Protein AF-A0A6N4XQN4-F1 (afdb_monomer_lite)

Radius of gyration: 14.34 Å; chains: 1; bounding box: 27×32×39 Å

pLDDT: mean 82.56, std 16.12, range [44.22, 98.0]

Sequence (93 aa):
MSFYYGQIHQNGVVNLKQNELLTLNRLLWSIFQDSTLYPGAEAIRNFMQDFVNYNYKFSKGAVQFPMNADLPMDLIQKIVKFRIGEIEQNKKS

Organism: NCBI:txid2675058

Secondary structure (DSSP, 8-state):
-HHHHHHHHHSS---HHHHHHHHHHHHHHHHHHHSEE---HHHHHHTHHHHHHTT-EE-SS-EE--TTS---HHHHHHHHHHHHHHHHHTT--

Foldseek 3Di:
DVVVVVVVVVPPDQDLVNVLVVLVVVQVVCCVPQVKGFLAQVLCVVCVVVCVVVVWDDDNGMTHD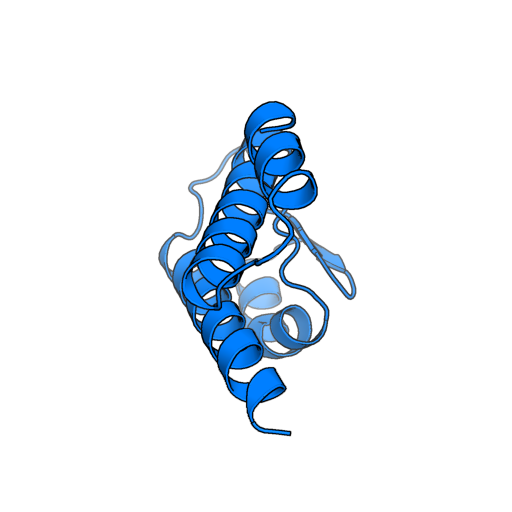DPPDDDPVVSSVVSSVVSSVVSVVVVVD

Structure (mmCIF, N/CA/C/O backbone):
data_AF-A0A6N4XQN4-F1
#
_entry.id   AF-A0A6N4XQN4-F1
#
loop_
_atom_site.group_PDB
_atom_site.id
_atom_site.type_symbol
_atom_site.label_atom_id
_atom_site.label_alt_id
_atom_site.label_comp_id
_atom_site.label_asym_id
_atom_site.label_entity_id
_atom_site.label_seq_id
_atom_site.pdbx_PDB_ins_code
_atom_site.Cartn_x
_atom_site.Cartn_y
_atom_site.Cartn_z
_atom_site.occupancy
_atom_site.B_iso_or_equiv
_atom_site.auth_seq_id
_atom_site.auth_comp_id
_atom_site.auth_asym_id
_atom_site.auth_atom_id
_atom_site.pdbx_PDB_model_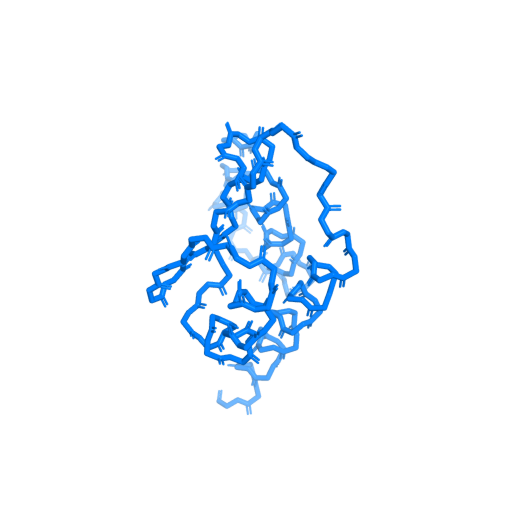num
ATOM 1 N N . MET A 1 1 ? -8.826 18.816 0.012 1.00 50.81 1 MET A N 1
ATOM 2 C CA . M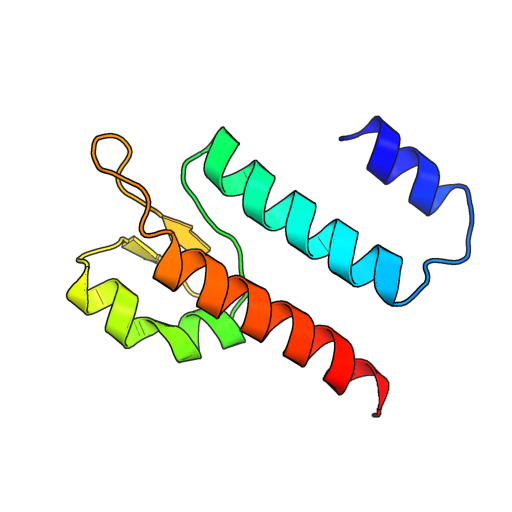ET A 1 1 ? -8.281 17.898 1.040 1.00 50.81 1 MET A CA 1
ATOM 3 C C . MET A 1 1 ? -7.935 18.593 2.355 1.00 50.81 1 MET A C 1
ATOM 5 O O . MET A 1 1 ? -8.473 18.166 3.363 1.00 50.81 1 MET A O 1
ATOM 9 N N . SER A 1 2 ? -7.146 19.683 2.360 1.00 48.19 2 SER A N 1
ATOM 10 C CA . SER A 1 2 ? -6.911 20.496 3.579 1.00 48.19 2 SER A CA 1
ATOM 11 C C . SER A 1 2 ? -8.222 21.002 4.211 1.00 48.19 2 SER A C 1
ATOM 13 O O . SER A 1 2 ? -8.386 20.989 5.422 1.00 48.19 2 SER A O 1
ATOM 15 N N . PHE A 1 3 ? -9.225 21.306 3.379 1.00 50.69 3 PHE A N 1
ATOM 16 C CA . PHE A 1 3 ? -10.575 21.671 3.823 1.00 50.69 3 PHE A CA 1
ATOM 17 C C . PHE A 1 3 ? -11.350 20.517 4.495 1.00 50.69 3 PHE A C 1
ATOM 19 O O . PHE A 1 3 ? -11.964 20.719 5.534 1.00 50.69 3 PHE A O 1
ATOM 26 N N . TYR A 1 4 ? -11.291 19.294 3.950 1.00 53.28 4 TYR A N 1
ATOM 27 C CA . TYR A 1 4 ? -11.973 18.116 4.518 1.00 53.28 4 TYR A CA 1
ATOM 28 C C . TYR A 1 4 ? -11.292 17.632 5.807 1.00 53.28 4 TYR A C 1
ATOM 30 O O . TYR A 1 4 ? -11.973 17.303 6.773 1.00 53.28 4 TYR A O 1
ATOM 38 N N . TYR A 1 5 ? -9.953 17.659 5.846 1.00 55.06 5 TYR A N 1
ATOM 39 C CA . TYR A 1 5 ? -9.177 17.427 7.067 1.00 55.06 5 TYR A CA 1
ATOM 40 C C . TYR A 1 5 ? -9.437 18.526 8.116 1.00 55.06 5 TYR A C 1
ATOM 42 O O . TYR A 1 5 ? -9.620 18.230 9.288 1.00 55.06 5 TYR A O 1
ATOM 50 N N . GLY A 1 6 ? -9.544 19.795 7.716 1.00 53.19 6 GLY A N 1
ATOM 51 C CA . GLY A 1 6 ? -9.889 20.888 8.631 1.00 53.19 6 GLY A CA 1
ATOM 52 C C . GLY A 1 6 ? -11.274 20.733 9.276 1.00 53.19 6 GLY A C 1
ATOM 53 O O . GLY A 1 6 ? -11.423 20.982 10.467 1.00 53.19 6 GLY A O 1
ATOM 54 N N . GLN A 1 7 ? -12.271 20.254 8.524 1.00 52.88 7 GLN A N 1
ATOM 55 C CA . GLN A 1 7 ? -13.641 20.043 9.017 1.00 52.88 7 GLN A CA 1
ATOM 56 C C . GLN A 1 7 ? -13.764 18.888 10.031 1.00 52.88 7 GLN A C 1
ATOM 58 O O . GLN A 1 7 ? -14.550 18.987 10.971 1.00 52.88 7 GLN A O 1
ATOM 63 N N . ILE A 1 8 ? -12.985 17.805 9.893 1.00 52.84 8 ILE A N 1
ATOM 64 C CA . ILE A 1 8 ? -13.017 16.681 10.855 1.00 52.84 8 ILE A CA 1
ATOM 65 C C . ILE A 1 8 ? -12.392 17.045 12.208 1.00 52.84 8 ILE A C 1
ATOM 67 O O . ILE A 1 8 ? -12.865 16.575 13.239 1.00 52.84 8 ILE A O 1
ATOM 71 N N . HIS A 1 9 ? -11.374 17.912 12.226 1.00 49.88 9 HIS A N 1
ATOM 72 C CA . HIS A 1 9 ? -10.738 18.357 13.470 1.00 49.88 9 HIS A CA 1
ATOM 73 C C . HIS A 1 9 ? -11.577 19.404 14.222 1.00 49.88 9 HIS A C 1
ATOM 75 O O . HIS A 1 9 ? -11.467 19.494 15.441 1.00 49.88 9 HIS A O 1
ATOM 81 N N . GLN A 1 10 ? -12.444 20.153 13.530 1.00 50.69 10 GLN A N 1
ATOM 82 C CA . GLN A 1 10 ? -13.347 21.124 14.162 1.00 50.69 10 GLN A CA 1
ATOM 83 C C . GLN A 1 10 ? -14.585 20.481 14.812 1.00 50.69 10 GLN A C 1
ATOM 85 O O . GLN A 1 10 ? -15.162 21.074 15.717 1.00 50.69 10 GLN A O 1
ATOM 90 N N . ASN A 1 11 ? -14.965 19.263 14.405 1.00 50.16 11 ASN A N 1
ATOM 91 C CA . ASN A 1 11 ? -16.227 18.629 14.811 1.00 50.16 11 ASN A CA 1
ATOM 92 C C . ASN A 1 11 ? -16.092 17.455 15.801 1.00 50.16 11 ASN A C 1
ATOM 94 O O . ASN A 1 11 ? -17.063 16.734 16.001 1.00 50.16 11 ASN A O 1
ATOM 98 N N . GLY A 1 12 ? -14.926 17.262 16.433 1.00 54.59 12 GLY A N 1
ATOM 99 C CA . GLY A 1 12 ? -14.728 16.530 17.703 1.00 54.59 12 GLY A CA 1
ATOM 100 C C . GLY A 1 12 ? -15.108 15.039 17.806 1.00 54.59 12 GLY A C 1
ATOM 101 O O . GLY A 1 12 ? -14.659 14.376 18.736 1.00 54.59 12 GLY A O 1
ATOM 102 N N . VAL A 1 13 ? -15.889 14.475 16.883 1.00 54.75 13 VAL A N 1
ATOM 103 C CA . VAL A 1 13 ? -16.378 13.091 16.927 1.00 54.75 13 VAL A CA 1
ATOM 104 C C . VAL A 1 13 ? -16.154 12.456 15.562 1.00 54.75 13 VAL A C 1
ATOM 106 O O . VAL A 1 13 ? -16.967 12.596 14.651 1.00 54.75 13 VAL A O 1
ATOM 109 N N . VAL A 1 14 ? -15.032 11.753 15.409 1.00 59.91 14 VAL A N 1
ATOM 110 C CA . VAL A 1 14 ? -14.753 10.995 14.185 1.00 59.91 14 VAL A CA 1
ATOM 111 C C . VAL A 1 14 ? -15.312 9.581 14.336 1.00 59.91 14 VAL A C 1
ATOM 113 O O . VAL A 1 14 ? -14.857 8.803 15.173 1.00 59.91 14 VAL A O 1
ATOM 116 N N . ASN A 1 15 ? -16.323 9.240 13.536 1.00 66.00 15 ASN A N 1
ATOM 117 C CA . ASN A 1 15 ? -16.926 7.904 13.526 1.00 66.00 15 ASN A CA 1
ATOM 118 C C . ASN A 1 15 ? -16.037 6.899 12.755 1.00 66.00 15 ASN A C 1
ATOM 120 O O . ASN A 1 15 ? -15.298 7.262 11.844 1.00 66.00 15 ASN A O 1
ATOM 124 N N . LEU A 1 16 ? -16.153 5.609 13.079 1.00 60.34 16 LEU A N 1
ATOM 125 C CA . LEU A 1 16 ? -15.521 4.463 12.410 1.00 60.34 16 LEU A CA 1
ATOM 126 C C . LEU A 1 16 ? -15.527 4.565 10.880 1.00 60.34 16 LEU A C 1
ATOM 128 O O . LEU A 1 16 ? -14.463 4.528 10.263 1.00 60.34 16 LEU A O 1
ATOM 132 N N . LYS A 1 17 ? -16.711 4.795 10.304 1.00 69.69 17 LYS A N 1
ATOM 133 C CA . LYS A 1 17 ? -16.899 4.915 8.852 1.00 69.69 17 LYS A CA 1
ATOM 134 C C . LYS A 1 17 ? -16.159 6.124 8.271 1.00 69.69 17 LYS A C 1
ATOM 136 O O . LYS A 1 17 ? -15.723 6.097 7.127 1.00 69.69 17 LYS A O 1
ATOM 141 N N . GLN A 1 18 ? -15.987 7.188 9.057 1.00 71.56 18 GLN A N 1
ATOM 142 C CA . GLN A 1 18 ? -15.241 8.379 8.646 1.00 71.56 18 GLN A CA 1
ATOM 143 C C . GLN A 1 18 ? -13.728 8.134 8.687 1.00 71.56 18 GLN A C 1
ATOM 145 O O . GLN A 1 18 ? -13.032 8.580 7.781 1.00 71.56 18 GLN A O 1
ATOM 150 N N . ASN A 1 19 ? -13.218 7.376 9.665 1.00 71.81 19 ASN A N 1
ATOM 151 C CA . ASN A 1 19 ? -11.803 6.978 9.718 1.00 71.81 19 ASN A CA 1
ATOM 152 C C . ASN A 1 19 ? -11.410 6.061 8.547 1.00 71.81 19 ASN A C 1
ATOM 154 O O . ASN A 1 19 ? -10.326 6.208 7.977 1.00 71.81 19 ASN A O 1
ATOM 158 N N . GLU A 1 20 ? -12.298 5.145 8.158 1.00 76.25 20 GLU A N 1
ATOM 159 C CA . GLU A 1 20 ? -12.118 4.286 6.982 1.00 76.25 20 GLU A CA 1
ATOM 160 C C . GLU A 1 20 ? -12.079 5.119 5.698 1.00 76.25 20 GLU A C 1
ATOM 162 O O . GLU A 1 20 ? -11.091 5.067 4.967 1.00 76.25 20 GLU A O 1
ATOM 167 N N . LEU A 1 21 ? -13.089 5.968 5.467 1.00 76.81 21 LEU A N 1
ATOM 168 C CA . LEU A 1 21 ? -13.141 6.862 4.304 1.00 76.81 21 LEU A CA 1
ATOM 169 C C . LEU A 1 21 ? -11.940 7.813 4.238 1.00 76.81 21 LEU A C 1
ATOM 171 O O . LEU A 1 21 ? -11.398 8.055 3.161 1.00 76.81 21 LEU A O 1
ATOM 175 N N . LEU A 1 22 ? -11.490 8.332 5.380 1.00 79.81 22 LEU A N 1
ATOM 176 C CA . LEU A 1 22 ? -10.310 9.188 5.450 1.00 79.81 22 LEU A CA 1
ATOM 177 C C . LEU A 1 22 ? -9.042 8.431 5.045 1.00 79.81 22 LEU A C 1
ATOM 179 O O . LEU A 1 22 ? -8.235 8.947 4.271 1.00 79.81 22 LEU A O 1
ATOM 183 N N . THR A 1 23 ? -8.887 7.199 5.530 1.00 80.56 23 THR A N 1
ATOM 184 C CA . THR A 1 23 ? -7.755 6.338 5.169 1.00 80.56 23 THR A CA 1
ATOM 185 C C . THR A 1 23 ? -7.764 6.027 3.677 1.00 80.56 23 THR A C 1
ATOM 187 O O . THR A 1 23 ? -6.740 6.188 3.017 1.00 80.56 23 THR A O 1
ATOM 190 N N . LEU A 1 24 ? -8.923 5.662 3.125 1.00 81.12 24 LEU A N 1
ATOM 191 C CA . LEU A 1 24 ? -9.100 5.417 1.694 1.00 81.12 24 LEU A CA 1
ATOM 192 C C . LEU A 1 24 ? -8.710 6.628 0.851 1.00 81.12 24 LEU A C 1
ATOM 194 O O . LEU A 1 24 ? -7.888 6.516 -0.056 1.00 81.12 24 LEU A O 1
ATOM 198 N N . ASN A 1 25 ? -9.254 7.795 1.190 1.00 82.31 25 ASN A N 1
ATOM 199 C CA . ASN A 1 25 ? -8.993 9.025 0.453 1.00 82.31 25 ASN A CA 1
ATOM 200 C C . ASN A 1 25 ? -7.516 9.423 0.518 1.00 82.31 25 ASN A C 1
ATOM 202 O O . ASN A 1 25 ? -6.969 9.891 -0.478 1.00 82.31 25 ASN A O 1
ATOM 206 N N . ARG A 1 26 ? -6.847 9.202 1.656 1.00 83.38 26 ARG A N 1
ATOM 207 C CA . ARG A 1 26 ? -5.411 9.468 1.798 1.00 83.38 26 ARG A CA 1
ATOM 208 C C . ARG A 1 26 ? -4.566 8.554 0.909 1.00 83.38 26 ARG A C 1
ATOM 210 O O . ARG A 1 26 ? -3.647 9.039 0.259 1.00 83.38 26 ARG A O 1
ATOM 217 N N . LEU A 1 27 ? -4.880 7.260 0.883 1.00 84.69 27 LEU A N 1
ATOM 218 C CA . LEU A 1 27 ? -4.174 6.260 0.078 1.00 84.69 27 LEU A CA 1
ATOM 219 C C . LEU A 1 27 ? -4.363 6.485 -1.429 1.00 84.69 27 LEU A C 1
ATOM 221 O O . LEU A 1 27 ? -3.407 6.405 -2.192 1.00 84.69 27 LEU A O 1
ATOM 225 N N . LEU A 1 28 ? -5.587 6.802 -1.858 1.00 83.88 28 LEU A N 1
ATOM 226 C CA . LEU A 1 28 ? -5.881 7.101 -3.261 1.00 83.88 28 LEU A CA 1
ATOM 227 C C . LEU A 1 28 ? -5.211 8.399 -3.717 1.00 83.88 28 LEU A C 1
ATOM 229 O O . LEU A 1 28 ? -4.666 8.468 -4.817 1.00 83.88 28 LEU A O 1
ATOM 233 N N . TRP A 1 29 ? -5.228 9.427 -2.867 1.00 83.69 29 TRP A N 1
ATOM 234 C CA . TRP A 1 29 ? -4.641 10.716 -3.210 1.00 83.69 29 TRP A CA 1
ATOM 235 C C . TRP A 1 29 ? -3.120 10.662 -3.333 1.00 83.69 29 TRP A C 1
ATOM 237 O O . TRP A 1 29 ? -2.569 11.328 -4.204 1.00 83.69 29 TRP A O 1
ATOM 247 N N . SER A 1 30 ? -2.443 9.852 -2.515 1.00 86.69 30 SER A N 1
ATOM 248 C CA . SER A 1 30 ? -0.994 9.706 -2.635 1.00 86.69 30 SER A CA 1
ATOM 249 C C . SER A 1 30 ? -0.605 9.074 -3.972 1.00 86.69 30 SER A C 1
ATOM 251 O 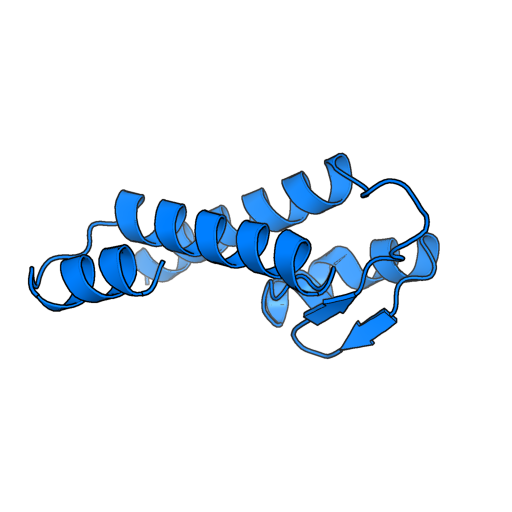O . SER A 1 30 ? 0.229 9.623 -4.681 1.00 86.69 30 SER A O 1
ATOM 253 N N . ILE A 1 31 ? -1.314 8.025 -4.407 1.00 86.31 31 ILE A N 1
ATOM 254 C CA . ILE A 1 31 ? -1.094 7.431 -5.735 1.00 86.31 31 ILE A CA 1
ATOM 255 C C . ILE A 1 31 ? -1.279 8.481 -6.841 1.00 86.31 31 ILE A C 1
ATOM 257 O O . ILE A 1 31 ? -0.468 8.548 -7.760 1.00 86.31 31 ILE A O 1
ATOM 261 N N . PHE A 1 32 ? -2.307 9.328 -6.742 1.00 87.06 32 PHE A N 1
ATOM 262 C CA . PHE A 1 32 ? -2.520 10.405 -7.712 1.00 87.06 32 PHE A CA 1
ATOM 263 C C . PHE A 1 32 ? -1.392 11.451 -7.708 1.00 87.06 32 PHE A C 1
ATOM 265 O O . PHE A 1 32 ? -1.037 11.963 -8.766 1.00 87.06 32 PHE A O 1
ATOM 272 N N . GLN A 1 33 ? -0.832 11.783 -6.541 1.00 88.56 33 GLN A N 1
ATOM 273 C CA . GLN A 1 33 ? 0.179 12.832 -6.416 1.00 88.56 33 GLN A CA 1
ATOM 274 C C . GLN A 1 33 ? 1.575 12.382 -6.866 1.00 88.56 33 GLN A C 1
ATOM 276 O O . GLN A 1 33 ? 2.238 13.110 -7.602 1.00 88.56 33 GLN A O 1
ATOM 281 N N . ASP A 1 34 ? 2.050 11.234 -6.381 1.00 88.44 34 ASP A N 1
ATOM 282 C CA . ASP A 1 34 ? 3.448 10.804 -6.532 1.00 88.44 34 ASP A CA 1
ATOM 283 C C . ASP A 1 34 ? 3.588 9.330 -6.948 1.00 88.44 34 ASP A C 1
ATOM 285 O O . ASP A 1 34 ? 4.686 8.765 -6.888 1.00 88.44 34 ASP A O 1
ATOM 289 N N . SER A 1 35 ? 2.482 8.693 -7.362 1.00 90.94 35 SER A N 1
ATOM 290 C CA . SER A 1 35 ? 2.415 7.252 -7.650 1.00 90.94 35 SER A CA 1
ATOM 291 C C . SER A 1 35 ? 2.909 6.380 -6.490 1.00 90.94 35 SER A C 1
ATOM 293 O O . SER A 1 35 ? 3.306 5.236 -6.700 1.00 90.94 35 SER A O 1
ATOM 295 N N . THR A 1 36 ? 2.878 6.887 -5.255 1.00 94.38 36 THR A N 1
ATOM 296 C CA . THR A 1 36 ? 3.300 6.160 -4.057 1.00 94.38 36 THR A CA 1
ATOM 297 C C . THR A 1 36 ? 2.101 5.909 -3.161 1.00 94.38 36 THR A C 1
ATOM 299 O O . THR A 1 36 ? 1.289 6.787 -2.876 1.00 94.38 36 THR A O 1
ATOM 302 N N . LEU A 1 37 ? 1.974 4.677 -2.690 1.00 94.50 37 LEU A N 1
ATOM 303 C CA . LEU A 1 37 ? 0.988 4.282 -1.699 1.00 94.50 37 LEU A CA 1
ATOM 304 C C . LEU A 1 37 ? 1.669 4.154 -0.340 1.00 94.50 37 LEU A C 1
ATOM 306 O O . LEU A 1 37 ? 2.729 3.539 -0.226 1.00 94.50 37 LEU A O 1
ATOM 310 N N . TYR A 1 38 ? 1.021 4.678 0.700 1.00 94.62 38 TYR A N 1
ATOM 311 C CA . TYR A 1 38 ? 1.521 4.651 2.078 1.00 94.62 38 TYR A CA 1
ATOM 312 C C . TYR A 1 38 ? 0.630 3.780 2.973 1.00 94.62 38 TYR A C 1
ATOM 314 O O . TYR A 1 38 ? -0.084 4.307 3.832 1.00 94.62 38 TYR A O 1
ATOM 322 N N . PRO A 1 39 ? 0.616 2.447 2.787 1.00 93.38 39 PRO A N 1
ATOM 323 C CA . PRO A 1 39 ? -0.324 1.587 3.485 1.00 93.38 39 PRO A CA 1
ATOM 324 C C . PRO A 1 39 ? 0.152 1.247 4.904 1.00 93.38 39 PRO A C 1
ATOM 326 O O . PRO A 1 39 ? -0.576 0.617 5.648 1.00 93.38 39 PRO A O 1
ATOM 329 N N . GLY A 1 40 ? 1.348 1.661 5.327 1.00 93.69 40 GLY A N 1
ATOM 330 C CA . GLY A 1 40 ? 1.876 1.322 6.650 1.00 93.69 40 GLY A CA 1
ATOM 331 C C . GLY A 1 40 ? 2.523 -0.066 6.711 1.00 93.69 40 GLY A C 1
ATOM 332 O O . GLY A 1 40 ? 2.475 -0.851 5.766 1.00 93.69 40 GLY A O 1
ATOM 333 N N . ALA A 1 41 ? 3.197 -0.342 7.828 1.00 95.38 41 ALA A N 1
ATOM 334 C CA . ALA A 1 41 ? 4.199 -1.406 7.896 1.00 95.38 41 ALA A CA 1
ATOM 335 C C . ALA A 1 41 ? 3.649 -2.834 7.821 1.00 95.38 41 ALA A C 1
ATOM 337 O O . ALA A 1 41 ? 4.288 -3.700 7.223 1.00 95.38 41 ALA A O 1
ATOM 338 N N . GLU A 1 42 ? 2.481 -3.083 8.409 1.00 95.75 42 GLU A N 1
ATOM 339 C CA . GLU A 1 42 ? 1.820 -4.392 8.362 1.00 95.75 42 GLU A CA 1
ATOM 340 C C . GLU A 1 42 ? 1.407 -4.746 6.933 1.00 95.75 42 GLU A C 1
ATOM 342 O O . GLU A 1 42 ? 1.728 -5.825 6.436 1.00 95.75 42 GLU A O 1
ATOM 347 N N . ALA A 1 43 ? 0.778 -3.805 6.225 1.00 96.31 43 ALA A N 1
ATOM 348 C CA . ALA A 1 43 ? 0.405 -4.000 4.831 1.00 96.31 43 ALA A CA 1
ATOM 349 C C . ALA A 1 43 ? 1.635 -4.202 3.939 1.00 96.31 43 ALA A C 1
ATOM 351 O O . ALA A 1 43 ? 1.645 -5.112 3.117 1.00 96.31 43 ALA A O 1
ATOM 352 N N . ILE A 1 44 ? 2.708 -3.426 4.137 1.00 97.75 44 ILE A N 1
ATOM 353 C CA . ILE A 1 44 ? 3.953 -3.655 3.395 1.00 97.75 44 ILE A CA 1
ATOM 354 C C . ILE A 1 44 ? 4.463 -5.084 3.588 1.00 97.75 44 ILE A C 1
ATOM 356 O O . ILE A 1 44 ? 4.858 -5.722 2.618 1.00 97.75 44 ILE A O 1
ATOM 360 N N . ARG A 1 45 ? 4.449 -5.601 4.821 1.00 97.56 45 ARG A N 1
ATOM 361 C CA . ARG A 1 45 ? 4.901 -6.968 5.102 1.00 97.56 45 ARG A CA 1
ATOM 362 C C . ARG A 1 45 ? 4.012 -8.027 4.459 1.00 97.56 45 ARG A C 1
ATOM 364 O O . ARG A 1 45 ? 4.547 -8.972 3.893 1.00 97.56 45 ARG A O 1
ATOM 371 N N . ASN A 1 46 ? 2.692 -7.854 4.506 1.00 98.00 46 ASN A N 1
ATOM 372 C CA . ASN A 1 46 ? 1.743 -8.821 3.946 1.00 98.00 46 ASN A CA 1
ATOM 373 C C . ASN A 1 46 ? 1.796 -8.907 2.411 1.00 98.00 46 ASN A C 1
ATOM 375 O O . ASN A 1 46 ? 1.592 -9.984 1.865 1.00 98.00 46 ASN A O 1
ATOM 379 N N . PHE A 1 47 ? 2.100 -7.802 1.724 1.00 97.81 47 PHE A N 1
ATOM 380 C CA . PHE A 1 47 ? 2.107 -7.727 0.254 1.00 97.81 47 PHE A CA 1
ATOM 381 C C . PHE A 1 47 ? 3.520 -7.645 -0.353 1.00 97.81 47 PHE A C 1
ATOM 383 O O . PHE A 1 47 ? 3.679 -7.391 -1.545 1.00 97.81 47 PHE A O 1
ATOM 390 N N . MET A 1 48 ? 4.569 -7.882 0.445 1.00 97.19 48 MET A N 1
ATOM 391 C CA . MET A 1 48 ? 5.963 -7.756 0.002 1.00 97.19 48 MET A CA 1
ATOM 392 C C . MET A 1 48 ? 6.280 -8.644 -1.206 1.00 97.19 48 MET A C 1
ATOM 394 O O . MET A 1 48 ? 6.941 -8.198 -2.142 1.00 97.19 48 MET A O 1
ATOM 398 N N . GLN A 1 49 ? 5.794 -9.889 -1.196 1.00 97.94 49 GLN A N 1
ATOM 399 C CA . GLN A 1 49 ? 6.045 -10.831 -2.285 1.00 97.94 49 GLN A CA 1
ATOM 400 C C . GLN A 1 49 ? 5.406 -10.360 -3.597 1.00 97.94 49 GLN A C 1
ATOM 402 O O . GLN A 1 49 ? 6.033 -10.482 -4.648 1.00 97.94 49 GLN A O 1
ATOM 407 N N . ASP A 1 50 ? 4.209 -9.766 -3.542 1.00 97.44 50 ASP A N 1
ATOM 408 C CA . ASP A 1 50 ? 3.577 -9.161 -4.716 1.00 97.44 50 ASP A CA 1
ATOM 409 C C . ASP A 1 50 ? 4.450 -8.026 -5.264 1.00 97.44 50 ASP A C 1
ATOM 411 O O . ASP A 1 50 ? 4.739 -7.993 -6.457 1.00 97.44 50 ASP A O 1
ATOM 415 N N . PHE A 1 51 ? 4.953 -7.134 -4.404 1.00 96.88 51 PHE A N 1
ATOM 416 C CA . PHE A 1 51 ? 5.813 -6.026 -4.838 1.00 96.88 51 PHE A CA 1
ATOM 417 C C . PHE A 1 51 ? 7.094 -6.502 -5.517 1.00 96.88 51 PHE A C 1
ATOM 419 O O . PHE A 1 51 ? 7.494 -5.921 -6.523 1.00 96.88 51 PHE A O 1
ATOM 426 N N . VAL A 1 52 ? 7.715 -7.566 -5.001 1.00 96.88 52 VAL A N 1
ATOM 427 C CA . VAL A 1 52 ? 8.886 -8.190 -5.632 1.00 96.88 52 VAL A CA 1
ATOM 428 C C . VAL A 1 52 ? 8.517 -8.770 -6.998 1.00 96.88 52 VAL A C 1
ATOM 430 O O . VAL A 1 52 ? 9.219 -8.505 -7.971 1.00 96.88 52 VAL A O 1
ATOM 433 N N . ASN A 1 53 ? 7.398 -9.494 -7.099 1.00 96.00 53 ASN A N 1
ATOM 434 C CA . ASN A 1 53 ? 6.943 -10.101 -8.355 1.00 96.00 53 ASN A CA 1
ATOM 435 C C . ASN A 1 53 ? 6.653 -9.049 -9.438 1.00 96.00 53 ASN A C 1
ATOM 437 O O . ASN A 1 53 ? 6.969 -9.260 -10.607 1.00 96.00 53 ASN A O 1
ATOM 441 N N . TYR A 1 54 ? 6.086 -7.906 -9.049 1.00 93.88 54 TYR A N 1
ATOM 442 C CA . TYR A 1 54 ? 5.842 -6.778 -9.948 1.00 93.88 54 TYR A CA 1
ATOM 443 C C . TYR A 1 54 ? 7.060 -5.857 -10.144 1.00 93.88 54 TYR A C 1
ATOM 445 O O . TYR A 1 54 ? 6.982 -4.897 -10.912 1.00 93.88 54 TYR A O 1
ATOM 453 N N . ASN A 1 55 ? 8.184 -6.130 -9.473 1.00 95.12 55 ASN A N 1
ATOM 454 C CA . ASN A 1 55 ? 9.392 -5.302 -9.480 1.00 95.12 55 ASN A CA 1
ATOM 455 C C . ASN A 1 55 ? 9.140 -3.836 -9.053 1.00 95.12 55 ASN A C 1
ATOM 457 O O . ASN A 1 55 ? 9.672 -2.886 -9.633 1.00 95.12 55 ASN A O 1
ATOM 461 N N . TYR A 1 56 ? 8.300 -3.641 -8.035 1.00 96.25 56 TYR A N 1
ATOM 462 C CA . TYR A 1 56 ? 8.018 -2.332 -7.448 1.00 96.25 56 TYR A CA 1
ATOM 463 C C . TYR A 1 56 ? 9.038 -1.965 -6.372 1.00 96.25 56 TYR A C 1
ATOM 465 O O . TYR A 1 56 ? 9.523 -2.813 -5.622 1.00 96.25 56 TYR A O 1
ATOM 473 N N . LYS A 1 57 ? 9.334 -0.667 -6.248 1.00 96.31 57 LYS A N 1
ATOM 474 C CA . LYS A 1 57 ? 10.176 -0.152 -5.160 1.00 96.31 57 LYS A CA 1
ATOM 475 C C . LYS A 1 57 ? 9.328 0.015 -3.907 1.00 96.31 57 LYS A C 1
ATOM 477 O O . LYS A 1 57 ? 8.263 0.620 -3.966 1.00 96.31 57 LYS A O 1
ATOM 482 N N . PHE A 1 58 ? 9.804 -0.459 -2.762 1.00 97.62 58 PHE A N 1
ATOM 483 C CA . PHE A 1 58 ? 9.102 -0.284 -1.493 1.00 97.62 58 PHE A CA 1
ATOM 484 C C . PHE A 1 58 ? 10.069 -0.091 -0.322 1.00 97.62 58 PHE A C 1
ATOM 486 O O . PHE A 1 58 ? 11.254 -0.414 -0.389 1.00 97.62 58 PHE A O 1
ATOM 493 N N . SER A 1 59 ? 9.545 0.473 0.760 1.00 97.12 59 SER A N 1
ATOM 494 C CA . SER A 1 59 ? 10.214 0.663 2.046 1.00 97.12 59 SER A CA 1
ATOM 495 C C . SER A 1 59 ? 9.341 0.092 3.160 1.00 97.12 59 SER A C 1
ATOM 497 O O . SER A 1 59 ? 8.265 -0.431 2.895 1.00 97.12 59 SER A O 1
ATOM 499 N N . LYS A 1 60 ? 9.746 0.251 4.427 1.00 95.19 60 LYS A N 1
ATOM 500 C CA . LYS A 1 60 ? 8.975 -0.231 5.586 1.00 95.19 60 LYS A CA 1
ATOM 501 C C . LYS A 1 60 ? 7.534 0.291 5.666 1.00 95.19 60 LYS A C 1
ATOM 503 O O . LYS A 1 60 ? 6.769 -0.278 6.429 1.00 95.19 60 LYS A O 1
ATOM 508 N N . GLY A 1 6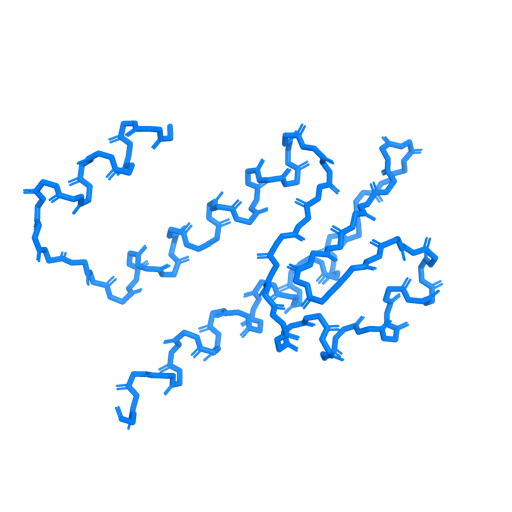1 ? 7.159 1.357 4.955 1.00 95.00 61 GLY A N 1
ATOM 509 C CA . GLY A 1 61 ? 5.808 1.931 5.043 1.00 95.00 61 GLY A CA 1
ATOM 510 C C . GLY A 1 61 ? 5.202 2.420 3.730 1.00 95.00 61 GLY A C 1
ATOM 511 O O . GLY A 1 61 ? 4.092 2.950 3.762 1.00 95.00 61 GLY A O 1
ATOM 512 N N . ALA A 1 62 ? 5.903 2.267 2.606 1.00 96.62 62 ALA A N 1
ATOM 513 C CA . ALA A 1 62 ? 5.480 2.806 1.320 1.00 96.62 62 ALA A CA 1
ATOM 514 C C . ALA A 1 62 ? 5.841 1.865 0.169 1.00 96.62 62 ALA A C 1
ATOM 516 O O . ALA A 1 62 ? 6.857 1.176 0.239 1.00 96.62 62 ALA A O 1
ATOM 517 N N . VAL A 1 63 ? 5.042 1.883 -0.893 1.00 97.06 63 VAL A N 1
ATOM 518 C CA . VAL A 1 63 ? 5.322 1.220 -2.172 1.00 97.06 63 VAL A CA 1
ATOM 519 C C . VAL A 1 63 ? 5.101 2.220 -3.302 1.00 97.06 63 VAL A C 1
ATOM 521 O O . VAL A 1 63 ? 4.097 2.928 -3.312 1.00 97.06 63 VAL A O 1
ATOM 524 N N . GLN A 1 64 ? 6.054 2.304 -4.225 1.00 96.19 64 GLN A N 1
ATOM 525 C CA . GLN A 1 64 ? 6.035 3.207 -5.368 1.00 96.19 64 GLN A CA 1
ATOM 526 C C . GLN A 1 64 ? 5.731 2.430 -6.648 1.00 96.19 64 GLN A C 1
ATOM 528 O O . GLN A 1 64 ? 6.411 1.452 -6.974 1.00 96.19 64 GLN A O 1
ATOM 533 N N . PHE A 1 65 ? 4.725 2.900 -7.378 1.00 94.12 65 PHE A N 1
ATOM 534 C CA . PHE A 1 65 ? 4.305 2.357 -8.659 1.00 94.12 65 PHE A CA 1
ATOM 535 C C . PHE A 1 65 ? 5.018 3.064 -9.824 1.00 94.12 65 PHE A C 1
ATOM 537 O O . PHE A 1 65 ? 5.363 4.245 -9.724 1.00 94.12 65 PHE A O 1
ATOM 544 N N . PRO A 1 66 ? 5.257 2.356 -10.939 1.00 91.00 66 PRO A N 1
ATOM 545 C CA . PRO A 1 66 ? 5.814 2.955 -12.146 1.00 91.00 66 PRO A CA 1
ATOM 546 C C . PRO A 1 66 ? 4.837 3.958 -12.778 1.00 91.00 66 PRO A C 1
ATOM 548 O O . PRO A 1 66 ? 3.674 3.642 -12.987 1.00 91.00 66 PRO A O 1
ATOM 551 N N . MET A 1 67 ? 5.330 5.147 -13.140 1.00 85.56 67 MET A N 1
ATOM 552 C CA . MET A 1 67 ? 4.518 6.213 -13.760 1.00 85.56 67 MET A CA 1
ATOM 553 C C . MET A 1 67 ? 4.162 5.944 -15.230 1.00 85.56 67 MET A C 1
ATOM 555 O O . MET A 1 67 ? 3.213 6.516 -15.752 1.00 85.56 67 MET A O 1
ATOM 559 N N . ASN A 1 68 ? 4.929 5.078 -15.898 1.00 86.56 68 ASN A N 1
ATOM 560 C CA . ASN A 1 68 ? 4.792 4.783 -17.330 1.00 86.56 68 ASN A CA 1
ATOM 561 C C . ASN A 1 68 ? 4.089 3.440 -17.586 1.00 86.56 68 ASN A C 1
ATOM 563 O O . ASN A 1 68 ? 4.271 2.842 -18.645 1.00 86.56 68 ASN A O 1
ATOM 567 N N . ALA A 1 69 ? 3.364 2.925 -16.597 1.00 84.94 69 ALA A N 1
ATOM 568 C CA . ALA A 1 69 ? 2.649 1.663 -16.688 1.00 84.94 69 ALA A CA 1
ATOM 569 C C . ALA A 1 69 ? 1.297 1.777 -15.987 1.00 84.94 69 ALA A C 1
ATOM 571 O O . ALA A 1 69 ? 1.102 2.629 -15.118 1.00 84.94 69 ALA A O 1
ATOM 572 N N . ASP A 1 70 ? 0.379 0.892 -16.359 1.00 88.31 70 ASP A N 1
ATOM 573 C CA . ASP A 1 70 ? -0.932 0.844 -15.734 1.00 88.31 70 ASP A CA 1
ATOM 574 C C . ASP A 1 70 ? -0.822 0.492 -14.249 1.00 88.31 70 ASP A C 1
ATOM 576 O O . ASP A 1 70 ? -0.027 -0.355 -13.825 1.00 88.31 70 ASP A O 1
ATOM 580 N N . LEU A 1 71 ? -1.654 1.152 -13.443 1.00 87.56 71 LEU A N 1
ATOM 581 C CA . LEU A 1 71 ? -1.724 0.880 -12.016 1.00 87.56 71 LEU A CA 1
ATOM 582 C C . LEU A 1 71 ? -2.315 -0.520 -11.772 1.00 87.56 71 LEU A C 1
ATOM 584 O O . LEU A 1 71 ? -3.366 -0.848 -12.332 1.00 87.56 71 LEU A O 1
ATOM 588 N N . PRO A 1 72 ? -1.717 -1.331 -10.880 1.00 91.88 72 PRO A N 1
ATOM 589 C CA . PRO A 1 72 ? -2.197 -2.674 -10.563 1.00 91.88 72 PRO A CA 1
ATOM 590 C C . PRO A 1 72 ? -3.434 -2.596 -9.656 1.00 91.88 72 PRO A C 1
ATOM 592 O O . PRO A 1 72 ? -3.353 -2.768 -8.436 1.00 91.88 72 PRO A O 1
ATOM 595 N N . MET A 1 73 ? -4.594 -2.303 -10.244 1.00 90.44 73 MET A N 1
ATOM 596 C CA . MET A 1 73 ? -5.811 -1.986 -9.493 1.00 90.44 73 MET A CA 1
ATOM 597 C C . MET A 1 73 ? -6.221 -3.102 -8.523 1.00 90.44 73 MET A C 1
ATOM 599 O O . MET A 1 73 ? -6.590 -2.817 -7.385 1.00 90.44 73 MET A O 1
ATOM 603 N N . ASP A 1 74 ? -6.066 -4.366 -8.918 1.00 93.94 74 ASP A N 1
ATOM 604 C CA . ASP A 1 74 ? -6.372 -5.517 -8.062 1.00 93.94 74 ASP A CA 1
ATOM 605 C C . ASP A 1 74 ? -5.498 -5.560 -6.802 1.00 93.94 74 ASP A C 1
ATOM 607 O O . ASP A 1 74 ? -5.987 -5.835 -5.703 1.00 93.94 74 ASP A O 1
ATOM 611 N N . LEU A 1 75 ? -4.202 -5.256 -6.935 1.00 94.44 75 LEU A N 1
ATOM 612 C CA . LEU A 1 75 ? -3.276 -5.203 -5.804 1.00 94.44 75 LEU A CA 1
ATOM 613 C C . LEU A 1 75 ? -3.612 -4.027 -4.883 1.00 94.44 75 LEU A C 1
ATOM 615 O O . LEU A 1 75 ? -3.692 -4.197 -3.666 1.00 94.44 75 LEU A O 1
ATOM 619 N N . ILE A 1 76 ? -3.882 -2.853 -5.461 1.00 92.69 76 ILE A N 1
ATOM 620 C CA . ILE A 1 76 ? -4.290 -1.660 -4.709 1.00 92.69 76 ILE A CA 1
ATOM 621 C C . ILE A 1 76 ? -5.565 -1.952 -3.906 1.00 92.69 76 ILE A C 1
ATOM 623 O O . ILE A 1 76 ? -5.620 -1.656 -2.712 1.00 92.69 76 ILE A O 1
ATOM 627 N N . GLN A 1 77 ? -6.564 -2.600 -4.513 1.00 92.44 77 GLN A N 1
ATOM 628 C CA . GLN A 1 77 ? -7.800 -2.983 -3.829 1.00 92.44 77 GLN A CA 1
ATOM 629 C C . GLN A 1 77 ? -7.562 -3.965 -2.678 1.00 92.44 77 GLN A C 1
ATOM 631 O O . GLN A 1 77 ? -8.169 -3.813 -1.616 1.00 92.44 77 GLN A O 1
ATOM 636 N N . LYS A 1 78 ? -6.688 -4.964 -2.856 1.00 95.69 78 LYS A N 1
ATOM 637 C CA . LYS A 1 78 ? -6.337 -5.913 -1.785 1.00 95.69 78 LYS A CA 1
ATOM 638 C C . LYS A 1 78 ? -5.684 -5.203 -0.599 1.00 95.69 78 LYS A C 1
ATOM 640 O O . LYS A 1 78 ? -6.107 -5.417 0.537 1.00 95.69 78 LYS A O 1
ATOM 645 N N . ILE A 1 79 ? -4.726 -4.312 -0.860 1.00 94.69 79 ILE A N 1
ATOM 646 C CA . ILE A 1 79 ? -4.048 -3.520 0.178 1.00 94.69 79 ILE A CA 1
ATOM 647 C C . ILE A 1 79 ? -5.051 -2.635 0.917 1.00 94.69 79 ILE A C 1
ATOM 649 O O . ILE A 1 79 ? -5.067 -2.586 2.144 1.00 94.69 79 ILE A O 1
ATOM 653 N N . VAL A 1 80 ? -5.928 -1.964 0.176 1.00 91.06 80 VAL A N 1
ATOM 654 C CA . VAL A 1 80 ? -6.975 -1.114 0.739 1.00 91.06 80 VAL A CA 1
ATOM 655 C C . VAL A 1 80 ? -7.918 -1.903 1.657 1.00 91.06 80 VAL A C 1
ATOM 657 O O . VAL A 1 80 ? -8.170 -1.478 2.786 1.00 91.06 80 VAL A O 1
ATOM 660 N N . LYS A 1 81 ? -8.410 -3.066 1.212 1.00 91.69 81 LYS A N 1
ATOM 661 C CA . LYS A 1 81 ? -9.287 -3.929 2.022 1.00 91.69 81 LYS A CA 1
ATOM 662 C C . LYS A 1 81 ? -8.588 -4.410 3.290 1.00 91.69 81 LYS A C 1
ATOM 664 O O . LYS A 1 81 ? -9.189 -4.376 4.360 1.00 91.69 81 LYS A O 1
ATOM 669 N N . PHE A 1 82 ? -7.317 -4.796 3.181 1.00 94.06 82 PHE A N 1
ATOM 670 C CA . PHE A 1 82 ? -6.500 -5.163 4.335 1.00 94.06 82 PHE A CA 1
ATOM 671 C C . PHE A 1 82 ? -6.433 -4.019 5.360 1.00 94.06 82 PHE A C 1
ATOM 673 O O . PHE A 1 82 ? -6.677 -4.235 6.545 1.00 94.06 82 PHE A O 1
ATOM 680 N N . ARG A 1 83 ? -6.203 -2.780 4.904 1.00 90.19 83 ARG A N 1
ATOM 681 C CA . ARG A 1 83 ? -6.135 -1.598 5.780 1.00 90.19 83 ARG A CA 1
ATOM 682 C C . ARG A 1 83 ? -7.442 -1.265 6.477 1.00 90.19 83 ARG A C 1
ATOM 684 O O . ARG A 1 83 ? -7.408 -0.878 7.642 1.00 90.19 83 ARG A O 1
ATOM 691 N N . ILE A 1 84 ? -8.572 -1.422 5.795 1.00 88.00 84 ILE A N 1
ATOM 692 C CA . ILE A 1 84 ? -9.888 -1.292 6.432 1.00 88.00 84 ILE A CA 1
ATOM 693 C C . ILE A 1 84 ? -10.030 -2.339 7.544 1.00 88.00 84 ILE A C 1
ATOM 695 O O . ILE A 1 84 ? -10.353 -1.979 8.673 1.00 88.00 8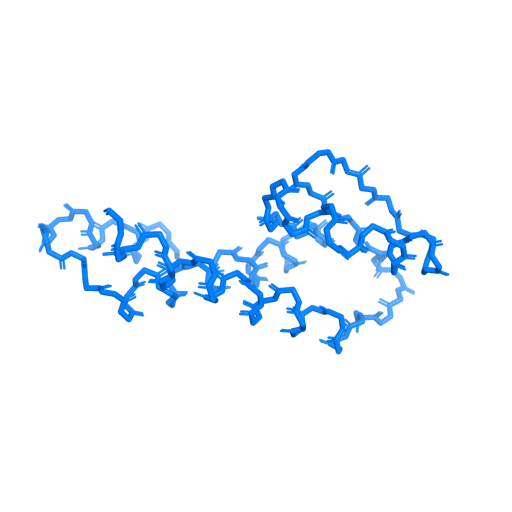4 ILE A O 1
ATOM 699 N N . GLY A 1 85 ? -9.696 -3.603 7.260 1.00 89.12 85 GLY A N 1
ATOM 700 C CA . GLY A 1 85 ? -9.766 -4.686 8.244 1.00 89.12 85 GLY A CA 1
ATOM 701 C C . GLY A 1 85 ? -8.912 -4.434 9.492 1.00 89.12 85 GLY A C 1
ATOM 702 O O . GLY A 1 85 ? -9.388 -4.630 10.607 1.00 89.12 85 GLY A O 1
ATOM 703 N N . GLU A 1 86 ? -7.683 -3.933 9.337 1.00 88.50 86 GLU A N 1
ATOM 704 C CA . GLU A 1 86 ? -6.836 -3.557 10.483 1.00 88.50 86 GLU A CA 1
ATOM 705 C C . GLU A 1 86 ? -7.450 -2.434 11.330 1.00 88.50 86 GLU A C 1
ATOM 707 O O . GLU A 1 86 ? -7.412 -2.479 12.561 1.00 88.50 86 GLU A O 1
ATOM 712 N N . ILE A 1 87 ? -8.024 -1.418 10.679 1.00 83.44 87 ILE A N 1
ATOM 713 C CA . ILE A 1 87 ? -8.683 -0.300 11.365 1.00 83.44 87 ILE A CA 1
ATOM 714 C C . ILE A 1 87 ? -9.901 -0.785 12.149 1.00 83.44 87 ILE A C 1
ATOM 716 O O . ILE A 1 87 ? -10.183 -0.247 13.216 1.00 83.44 87 ILE A O 1
ATOM 720 N N . GLU A 1 88 ? -10.635 -1.772 11.647 1.00 84.12 88 GLU A N 1
ATOM 721 C CA . GLU A 1 88 ? -11.769 -2.362 12.359 1.00 84.12 88 GLU A CA 1
ATOM 722 C C . GLU A 1 88 ? -11.326 -3.221 13.554 1.00 84.12 88 GLU A C 1
ATOM 724 O O . GLU A 1 88 ? -11.952 -3.166 14.614 1.00 84.12 88 GLU A O 1
ATOM 729 N N . GLN A 1 89 ? -10.237 -3.984 13.417 1.00 81.44 89 GLN A N 1
ATOM 730 C CA . GLN A 1 89 ? -9.733 -4.882 14.464 1.00 81.44 89 GLN A CA 1
ATOM 731 C C . GLN A 1 89 ? -9.092 -4.139 15.639 1.00 81.44 89 GLN A C 1
ATOM 733 O O . GLN A 1 89 ? -9.366 -4.480 16.789 1.00 81.44 89 GLN A O 1
ATOM 738 N N . ASN A 1 90 ? -8.332 -3.071 15.375 1.00 69.81 90 ASN A N 1
ATOM 739 C CA . ASN A 1 90 ? -7.688 -2.248 16.410 1.00 69.81 90 ASN A CA 1
ATOM 740 C C . ASN A 1 90 ? -8.669 -1.521 17.349 1.00 69.81 90 ASN A C 1
ATOM 742 O O . ASN A 1 90 ? -8.243 -0.845 18.278 1.00 69.81 90 ASN A O 1
ATOM 746 N N . LYS A 1 91 ? -9.979 -1.635 17.118 1.00 59.38 91 LYS A N 1
ATOM 747 C CA . LYS A 1 91 ? -11.027 -1.028 17.950 1.00 59.38 91 LYS A CA 1
ATOM 748 C C . LYS A 1 91 ? -11.696 -2.005 18.909 1.00 59.38 91 LYS A C 1
ATOM 750 O O . LYS A 1 91 ? -12.510 -1.581 19.721 1.00 59.38 91 LYS A O 1
ATOM 755 N N . LYS A 1 92 ? -11.414 -3.305 18.776 1.00 54.12 92 LYS A N 1
ATOM 756 C CA . LYS A 1 92 ? -11.942 -4.355 19.660 1.00 54.12 92 LYS A CA 1
ATOM 757 C C . LYS A 1 92 ? -11.013 -4.669 20.840 1.00 54.12 92 LYS A C 1
ATOM 759 O O . LYS A 1 92 ? -11.372 -5.529 21.639 1.00 54.12 92 LYS A O 1
ATOM 764 N N . SER A 1 93 ? -9.855 -4.011 20.926 1.00 44.22 93 SER A N 1
ATOM 765 C CA . SER A 1 93 ? -8.859 -4.206 21.984 1.00 44.22 93 SER A CA 1
ATOM 766 C C . SER A 1 93 ? -8.743 -3.002 22.904 1.00 44.22 93 SER A C 1
ATOM 768 O O . SER A 1 93 ? -9.098 -1.885 22.467 1.00 44.22 93 SER A O 1
#